Protein AF-A0A1I7X7L0-F1 (afdb_monomer_lite)

Secondary structure (DSSP, 8-state):
---------EEEEEEEP---SS--SSPPP-EEEEEEEETTEEEEE-TT-PPPPHHHHHHHH-----TT----TTS--EEE--S--S-TT-S-HHHHHHHHHHHTTTS-HHHHHHTT-

Radius of gyration: 16.07 Å; chains: 1; bounding box: 53×31×40 Å

Sequence (117 aa):
MMSSAKKKILSTVMTSEQKPCGDEPLKQGTHWVCYKKIQEKSYYFDSFGLDPPEEIINYLKNNGEDKEIKINVEDNIIECSTFQIQEFGAHNCGYHCLLVLKMLEIRDFQKVVLSLI

Structure (mmCIF, N/CA/C/O backbone):
data_AF-A0A1I7X7L0-F1
#
_entry.id   AF-A0A1I7X7L0-F1
#
loop_
_atom_site.group_PDB
_atom_site.id
_atom_site.type_symbol
_atom_site.label_atom_id
_atom_site.label_alt_id
_atom_site.label_comp_id
_atom_site.label_asym_id
_atom_site.label_entity_id
_atom_site.label_seq_id
_atom_site.pdbx_PDB_ins_code
_atom_site.Cartn_x
_atom_site.Cartn_y
_atom_site.Cartn_z
_atom_site.occupancy
_atom_site.B_iso_or_equiv
_atom_site.auth_seq_id
_atom_site.auth_comp_id
_atom_site.auth_asym_id
_atom_site.auth_atom_id
_atom_site.pdbx_PDB_model_num
ATOM 1 N N . MET A 1 1 ? -30.811 9.300 20.518 1.00 35.69 1 MET A N 1
ATOM 2 C CA . MET A 1 1 ? -30.407 9.622 19.132 1.00 35.69 1 MET A CA 1
ATOM 3 C C . MET A 1 1 ? -28.902 9.437 19.039 1.00 35.69 1 MET A C 1
ATOM 5 O O . MET A 1 1 ? -28.181 10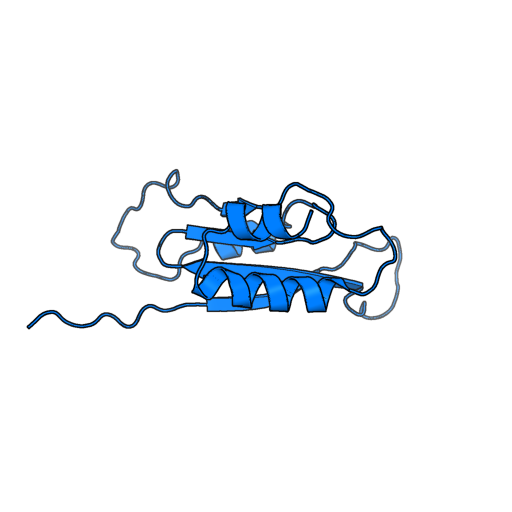.213 19.648 1.00 35.69 1 MET A O 1
ATOM 9 N N . MET A 1 2 ? -28.421 8.370 18.396 1.00 36.22 2 MET A N 1
ATOM 10 C CA . MET A 1 2 ? -26.982 8.186 18.185 1.00 36.22 2 MET A CA 1
ATOM 11 C C . MET A 1 2 ? -26.529 9.123 17.065 1.00 36.22 2 MET A C 1
ATOM 13 O O . MET A 1 2 ? -27.025 9.038 15.944 1.00 36.22 2 MET A O 1
ATOM 17 N N . SER A 1 3 ? -25.632 10.051 17.398 1.00 35.84 3 SER A N 1
ATOM 18 C CA . SER A 1 3 ? -24.973 10.921 16.427 1.00 35.84 3 SER A CA 1
ATOM 19 C C . SER A 1 3 ? -24.162 10.054 15.467 1.00 35.84 3 SER A C 1
ATOM 21 O O . SER A 1 3 ? -23.247 9.341 15.879 1.00 35.84 3 SER A O 1
ATOM 23 N N . SER A 1 4 ? -24.528 10.077 14.187 1.00 41.06 4 SER A N 1
ATOM 24 C CA . SER A 1 4 ? -23.783 9.406 13.127 1.00 41.06 4 SER A CA 1
ATOM 25 C C . SER A 1 4 ? -22.496 10.188 12.874 1.00 41.06 4 SER A C 1
ATOM 27 O O . SER A 1 4 ? -22.464 11.088 12.033 1.00 41.06 4 SER A O 1
ATOM 29 N N . ALA A 1 5 ? -21.432 9.860 13.611 1.00 44.03 5 ALA A N 1
ATOM 30 C CA . ALA A 1 5 ? -20.093 10.346 13.312 1.00 44.03 5 ALA A CA 1
ATOM 31 C C . ALA A 1 5 ? -19.763 9.974 11.859 1.00 44.03 5 ALA A C 1
ATOM 33 O O . ALA A 1 5 ? -19.734 8.798 11.487 1.00 44.03 5 ALA A O 1
ATOM 34 N N . LYS A 1 6 ? -19.575 10.985 11.007 1.00 40.19 6 LYS A N 1
ATOM 35 C CA . LYS A 1 6 ? -19.142 10.786 9.623 1.00 40.19 6 LYS A CA 1
ATOM 36 C C . LYS A 1 6 ? -17.796 10.059 9.671 1.00 40.19 6 LYS A C 1
ATOM 38 O O . LYS A 1 6 ? -16.806 10.648 10.093 1.00 40.19 6 LYS A O 1
ATOM 43 N N . LYS A 1 7 ? -17.753 8.783 9.264 1.00 47.47 7 LYS A N 1
ATOM 44 C CA . LYS A 1 7 ? -16.498 8.039 9.077 1.00 47.47 7 LYS A CA 1
ATOM 45 C C . LYS A 1 7 ? -15.640 8.819 8.081 1.00 47.47 7 LYS A C 1
ATOM 47 O O . LYS A 1 7 ? -15.941 8.836 6.890 1.00 47.47 7 LYS A O 1
ATOM 52 N N . LYS A 1 8 ? -14.596 9.492 8.565 1.00 52.53 8 LYS A N 1
ATOM 53 C CA . LYS A 1 8 ? -13.614 10.165 7.713 1.00 52.53 8 LYS A CA 1
ATOM 54 C C . LYS A 1 8 ? -12.723 9.080 7.114 1.00 52.53 8 LYS A C 1
ATOM 56 O O . LYS A 1 8 ? -11.763 8.641 7.733 1.00 52.53 8 LYS A O 1
ATOM 61 N N . ILE A 1 9 ? -13.115 8.575 5.949 1.00 58.91 9 ILE A N 1
ATOM 62 C CA . ILE A 1 9 ? -12.297 7.660 5.155 1.00 58.91 9 ILE A CA 1
ATOM 63 C C . ILE A 1 9 ? -11.381 8.538 4.314 1.00 58.91 9 ILE A C 1
ATOM 65 O O . ILE A 1 9 ? -11.866 9.341 3.519 1.00 58.91 9 ILE A O 1
ATOM 69 N N . LEU A 1 10 ? -10.072 8.403 4.508 1.00 66.19 10 LEU A N 1
ATOM 70 C CA . LEU A 1 10 ? -9.084 9.066 3.668 1.00 66.19 10 LEU A CA 1
ATOM 71 C C . LEU A 1 10 ? -8.295 7.993 2.923 1.00 66.19 10 LEU A C 1
ATOM 73 O O . LEU A 1 10 ? -7.620 7.169 3.538 1.00 66.19 10 LEU A O 1
ATOM 77 N N . SER A 1 11 ? -8.418 7.990 1.602 1.00 71.56 11 SER A N 1
ATOM 78 C CA . SER A 1 11 ? -7.660 7.136 0.692 1.00 71.56 11 SER A CA 1
ATOM 79 C C . SER A 1 11 ? -6.914 8.018 -0.292 1.00 71.56 11 SER A C 1
ATOM 81 O O . SER A 1 11 ? -7.539 8.876 -0.919 1.00 71.56 11 SER A O 1
ATOM 83 N N . THR A 1 12 ? -5.617 7.781 -0.451 1.00 77.12 12 THR A N 1
ATOM 84 C CA . THR A 1 12 ? -4.767 8.586 -1.330 1.00 77.12 12 THR A CA 1
ATOM 85 C C . THR A 1 12 ? -3.863 7.673 -2.146 1.00 77.12 12 THR A C 1
ATOM 87 O O . THR A 1 12 ? -3.339 6.679 -1.641 1.00 77.12 12 THR A O 1
ATOM 90 N N . VAL A 1 13 ? -3.673 8.038 -3.410 1.00 78.50 13 VAL A N 1
ATOM 91 C CA . VAL A 1 13 ? -2.659 7.476 -4.304 1.00 78.50 13 VAL A CA 1
ATOM 92 C C . VAL A 1 13 ? -1.571 8.535 -4.445 1.00 78.50 13 VAL A C 1
ATOM 94 O O . VAL A 1 13 ? -1.884 9.696 -4.707 1.00 78.50 13 VAL A O 1
ATOM 97 N N . MET A 1 14 ? -0.315 8.170 -4.203 1.00 74.88 14 MET A N 1
ATOM 98 C CA . MET A 1 14 ? 0.814 9.101 -4.233 1.00 74.88 14 MET A CA 1
ATOM 99 C C . MET A 1 14 ? 1.966 8.522 -5.031 1.00 74.88 14 MET A C 1
ATOM 101 O O . MET A 1 14 ? 2.150 7.308 -5.067 1.00 74.88 14 MET A O 1
ATOM 105 N N . THR A 1 15 ? 2.756 9.394 -5.645 1.00 68.38 15 THR A N 1
ATOM 106 C CA . THR A 1 15 ? 4.017 8.982 -6.247 1.00 68.38 15 THR A CA 1
ATOM 107 C C . THR A 1 15 ? 5.100 8.893 -5.179 1.00 68.38 15 THR A C 1
ATOM 109 O O . THR A 1 15 ? 5.275 9.854 -4.431 1.00 68.38 15 THR A O 1
ATOM 112 N N . SER A 1 16 ? 5.844 7.791 -5.114 1.00 64.50 16 SER A N 1
ATOM 113 C CA . SER A 1 16 ? 7.093 7.721 -4.356 1.00 64.50 16 SER A CA 1
ATOM 114 C C . SER A 1 16 ? 8.285 8.020 -5.269 1.00 64.50 16 SER A C 1
ATOM 116 O O . SER A 1 16 ? 8.315 7.649 -6.446 1.00 64.50 16 SER A O 1
ATOM 118 N N . GLU A 1 17 ? 9.262 8.748 -4.731 1.00 61.38 17 GLU A N 1
ATOM 119 C CA . GLU A 1 17 ? 10.524 9.025 -5.411 1.00 61.38 17 GLU A CA 1
ATOM 120 C C . GLU A 1 17 ? 11.525 7.908 -5.090 1.00 61.38 17 GLU A C 1
ATOM 122 O O . GLU A 1 17 ? 11.835 7.652 -3.927 1.00 61.38 17 GLU A O 1
ATOM 127 N N . GLN A 1 18 ? 12.088 7.257 -6.108 1.00 53.50 18 GLN A N 1
ATOM 128 C CA . GLN A 1 18 ? 13.318 6.484 -5.920 1.00 53.50 18 GLN A CA 1
ATOM 129 C C . GLN A 1 18 ? 14.494 7.454 -5.971 1.00 53.50 18 GLN A C 1
ATOM 131 O O . GLN A 1 18 ? 14.715 8.036 -7.026 1.00 53.50 18 GLN A O 1
ATOM 136 N N . LYS A 1 19 ? 15.232 7.636 -4.861 1.00 47.41 19 LYS A N 1
ATOM 137 C CA . LYS A 1 19 ? 16.367 8.574 -4.739 1.00 47.41 19 LYS A CA 1
ATOM 138 C C . LYS A 1 19 ? 17.388 8.382 -5.873 1.00 47.41 19 LYS A C 1
ATOM 140 O O . LYS A 1 19 ? 18.118 7.392 -5.870 1.00 47.41 19 LYS A O 1
ATOM 145 N N . PRO A 1 20 ? 17.536 9.350 -6.787 1.00 48.66 20 PRO A N 1
ATOM 146 C CA . PRO A 1 20 ? 18.574 9.291 -7.812 1.00 48.66 20 PRO A CA 1
ATOM 147 C C . PRO A 1 20 ? 19.892 9.834 -7.274 1.00 48.66 20 PRO A C 1
ATOM 149 O O . PRO A 1 20 ? 19.916 10.857 -6.585 1.00 48.66 20 PRO A O 1
ATOM 152 N N . CYS A 1 21 ? 20.985 9.168 -7.627 1.00 43.59 21 CYS A N 1
ATOM 153 C CA . CYS A 1 21 ? 22.341 9.665 -7.445 1.00 43.59 21 CYS A CA 1
ATOM 154 C C . CYS A 1 21 ? 22.605 10.753 -8.512 1.00 43.59 21 CYS A C 1
ATOM 156 O O . CYS A 1 21 ? 22.810 10.404 -9.669 1.00 43.59 21 CYS A O 1
ATOM 158 N N . GLY A 1 22 ? 22.536 12.048 -8.160 1.00 50.00 22 GLY A N 1
ATOM 159 C CA . GLY A 1 22 ? 22.945 13.161 -9.043 1.00 50.00 22 GLY A CA 1
ATOM 160 C C . GLY A 1 22 ? 22.004 14.378 -9.133 1.00 50.00 22 GLY A C 1
ATOM 161 O O . GLY A 1 22 ? 20.806 14.286 -8.828 1.00 50.00 22 GLY A O 1
ATOM 162 N N . ASP A 1 23 ? 22.594 15.503 -9.567 1.00 54.06 23 ASP A N 1
ATOM 163 C CA . ASP A 1 23 ? 22.024 16.852 -9.761 1.00 54.06 23 ASP A CA 1
ATOM 164 C C . ASP A 1 23 ? 21.095 16.942 -10.994 1.00 54.06 23 ASP A C 1
ATOM 166 O O . ASP A 1 23 ? 21.348 17.685 -11.942 1.00 54.06 23 ASP A O 1
ATOM 170 N N . GLU A 1 24 ? 20.018 16.156 -11.013 1.00 56.84 24 GLU A N 1
ATOM 171 C CA . GLU A 1 24 ? 19.033 16.160 -12.107 1.00 56.84 24 GLU A CA 1
ATOM 172 C C . GLU A 1 24 ? 17.766 16.985 -11.788 1.00 56.84 24 GLU A C 1
ATOM 174 O O . GLU A 1 24 ? 17.377 17.079 -10.617 1.00 56.84 24 GLU A O 1
ATOM 179 N N . PRO A 1 25 ? 17.115 17.586 -12.813 1.00 54.19 25 PRO A N 1
ATOM 180 C CA . PRO A 1 25 ? 15.923 18.432 -12.668 1.00 54.19 25 PRO A CA 1
ATOM 181 C C . PRO A 1 25 ? 14.762 17.720 -11.953 1.00 54.19 25 PRO A C 1
ATOM 183 O O . PRO A 1 25 ? 14.685 16.495 -11.973 1.00 54.19 25 PRO A O 1
ATOM 186 N N . LEU A 1 26 ? 13.868 18.512 -11.326 1.00 54.47 26 LEU A N 1
ATOM 187 C CA . LEU A 1 26 ? 12.694 18.089 -10.530 1.00 54.47 26 LEU A CA 1
ATOM 188 C C . LEU A 1 26 ? 12.137 16.731 -10.985 1.00 54.47 26 LEU A C 1
ATOM 190 O O . LEU A 1 26 ? 11.556 16.608 -12.065 1.00 54.47 26 LEU A O 1
ATOM 194 N N . LYS A 1 27 ? 12.364 15.713 -10.153 1.00 54.41 27 LYS A N 1
ATOM 195 C CA . LYS A 1 27 ? 12.137 14.308 -10.486 1.00 54.41 27 LYS A CA 1
ATOM 196 C C . LYS A 1 27 ? 10.645 14.064 -10.678 1.00 54.41 27 LYS A C 1
ATOM 198 O O . LYS A 1 27 ? 9.851 14.242 -9.761 1.00 54.41 27 LYS A O 1
ATOM 203 N N . GLN A 1 28 ? 10.254 13.670 -11.887 1.00 64.31 28 GLN A N 1
ATOM 204 C CA . GLN A 1 28 ? 8.920 13.122 -12.114 1.00 64.31 28 GLN A CA 1
ATOM 205 C C . GLN A 1 28 ? 8.793 11.843 -11.281 1.00 64.31 28 GLN A C 1
ATOM 207 O O . GLN A 1 28 ? 9.675 10.985 -11.334 1.00 64.31 28 GLN A O 1
ATOM 212 N N . GLY A 1 29 ? 7.725 11.732 -10.488 1.00 66.94 29 GLY A N 1
ATOM 213 C CA . GLY A 1 29 ? 7.474 10.550 -9.667 1.00 66.94 29 GLY A CA 1
ATOM 214 C C . GLY A 1 29 ? 7.492 9.276 -10.516 1.00 66.94 29 GLY A C 1
ATOM 215 O O . GLY A 1 29 ? 6.816 9.207 -11.542 1.00 66.94 29 GLY A O 1
ATOM 216 N N . THR A 1 30 ? 8.284 8.282 -10.110 1.00 81.25 30 THR A N 1
ATOM 217 C CA . THR A 1 30 ? 8.565 7.082 -10.920 1.00 81.25 30 THR A CA 1
ATOM 218 C C . THR A 1 30 ? 7.705 5.881 -10.545 1.00 81.25 30 THR A C 1
ATOM 220 O O . THR A 1 30 ? 7.583 4.937 -11.324 1.00 81.25 30 THR A O 1
ATOM 223 N N . HIS A 1 31 ? 7.093 5.907 -9.363 1.00 89.12 31 HIS A N 1
ATOM 224 C CA . HIS A 1 31 ? 6.319 4.801 -8.820 1.00 89.12 31 HIS A CA 1
ATOM 225 C C . HIS A 1 31 ? 5.105 5.323 -8.066 1.00 89.12 31 HIS A C 1
ATOM 227 O O . HIS A 1 31 ? 5.184 6.369 -7.434 1.00 89.12 31 HIS A O 1
ATOM 233 N N . TRP A 1 32 ? 3.991 4.601 -8.127 1.00 92.81 32 TRP A N 1
ATOM 234 C CA . TRP A 1 32 ? 2.770 4.935 -7.406 1.00 92.81 32 TRP A CA 1
ATOM 235 C C . TRP A 1 32 ? 2.529 3.926 -6.294 1.00 92.81 32 TRP A C 1
ATOM 237 O O . TRP A 1 32 ? 2.519 2.719 -6.523 1.00 92.81 32 TRP A O 1
ATOM 247 N N . VAL A 1 33 ? 2.263 4.448 -5.107 1.00 94.06 33 VAL A N 1
ATOM 248 C CA . VAL A 1 33 ? 1.855 3.690 -3.927 1.00 94.06 33 VAL A CA 1
ATOM 249 C C . VAL A 1 33 ? 0.516 4.225 -3.444 1.00 94.06 33 VAL A C 1
ATOM 251 O O . VAL A 1 33 ? 0.109 5.344 -3.783 1.00 94.06 33 VAL A O 1
ATOM 254 N N . CYS A 1 34 ? -0.198 3.448 -2.641 1.00 95.50 34 CYS A N 1
ATOM 255 C CA . CYS A 1 34 ? -1.430 3.936 -2.038 1.00 95.50 34 CYS A CA 1
ATOM 256 C C . CYS A 1 34 ? -1.513 3.596 -0.566 1.00 95.50 34 CYS A C 1
ATOM 258 O O . CYS A 1 34 ? -0.935 2.622 -0.087 1.00 95.50 34 CYS A O 1
ATOM 260 N N . TYR A 1 35 ? -2.277 4.412 0.146 1.00 94.50 35 TYR A N 1
ATOM 261 C CA . TYR A 1 35 ? -2.627 4.142 1.523 1.00 94.50 35 TYR A CA 1
ATOM 262 C C . TYR A 1 35 ? -4.089 4.473 1.785 1.00 94.50 35 TYR A C 1
ATOM 264 O O . TYR A 1 35 ? -4.723 5.271 1.083 1.00 94.50 35 TYR A O 1
ATOM 272 N 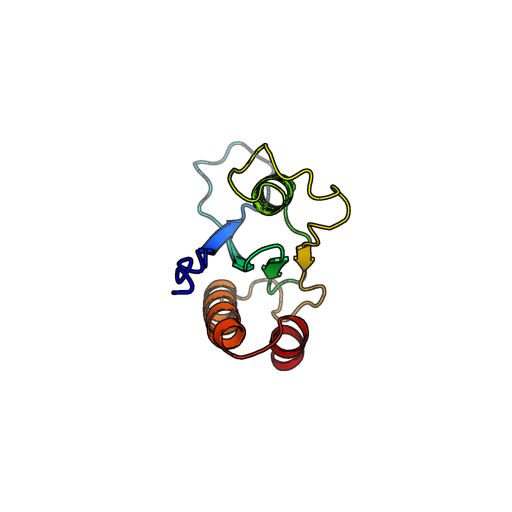N . LYS A 1 36 ? -4.626 3.871 2.843 1.00 91.75 36 LYS A N 1
ATOM 273 C CA . LYS A 1 36 ? -5.978 4.142 3.322 1.00 91.75 36 LYS A CA 1
ATOM 274 C C . LYS A 1 36 ? -5.983 4.202 4.841 1.00 91.75 36 LYS A C 1
ATOM 276 O O . LYS A 1 36 ? -5.501 3.284 5.494 1.00 91.75 36 LYS A O 1
ATOM 281 N N . LYS A 1 37 ? -6.566 5.266 5.390 1.00 87.31 37 LYS A N 1
ATOM 282 C CA . LYS A 1 37 ? -6.863 5.394 6.819 1.00 87.31 37 LYS A CA 1
ATOM 283 C C . LYS A 1 37 ? -8.322 5.047 7.067 1.00 87.31 37 LYS A C 1
ATOM 285 O O . LYS A 1 37 ? -9.220 5.634 6.453 1.00 87.31 37 LYS A O 1
ATOM 290 N N . ILE A 1 38 ? -8.557 4.098 7.968 1.00 82.19 38 ILE A N 1
ATOM 291 C CA . ILE A 1 38 ? -9.889 3.703 8.423 1.00 82.19 38 ILE A CA 1
ATOM 292 C C . ILE A 1 38 ? -9.867 3.662 9.950 1.00 82.19 38 ILE A C 1
ATOM 294 O O . ILE A 1 38 ? -9.389 2.696 10.536 1.00 82.19 38 ILE A O 1
ATOM 298 N N . GLN A 1 39 ? -10.436 4.692 10.584 1.00 77.62 39 GLN A N 1
ATOM 299 C CA . GLN A 1 39 ? -10.465 4.823 12.047 1.00 77.62 39 GLN A CA 1
ATOM 300 C C . GLN A 1 39 ? -9.043 4.768 12.635 1.00 77.62 39 GLN A C 1
ATOM 302 O O . GLN A 1 39 ? -8.243 5.646 12.330 1.00 77.62 39 GLN A O 1
ATOM 307 N N . GLU A 1 40 ? -8.736 3.750 13.437 1.00 77.69 40 GLU A N 1
ATOM 308 C CA . GLU A 1 40 ? -7.446 3.558 14.113 1.00 77.69 40 GLU A CA 1
ATOM 309 C C . GLU A 1 40 ? -6.470 2.691 13.307 1.00 77.69 40 GLU A C 1
ATOM 311 O O . GLU A 1 40 ? -5.358 2.437 13.754 1.00 77.69 40 GLU A O 1
ATOM 316 N N . LYS A 1 41 ? -6.867 2.241 12.110 1.00 84.56 41 LYS A N 1
ATOM 317 C CA . LYS A 1 41 ? -6.035 1.411 11.239 1.00 84.56 41 LYS A CA 1
ATOM 318 C C . LYS A 1 41 ? -5.572 2.171 10.011 1.00 84.56 41 LYS A C 1
ATOM 320 O O . LYS A 1 41 ? -6.355 2.862 9.347 1.00 84.56 41 LYS A O 1
ATOM 325 N N . SER A 1 42 ? -4.313 1.953 9.663 1.00 90.75 42 SER A N 1
ATOM 326 C CA . SER A 1 42 ? -3.713 2.445 8.431 1.00 90.75 42 SER A CA 1
ATOM 327 C C . SER A 1 42 ? -3.249 1.272 7.578 1.00 90.75 42 SER A C 1
ATOM 329 O O . SER A 1 42 ? -2.667 0.320 8.085 1.00 90.75 42 SER A O 1
ATOM 331 N N . TYR A 1 43 ? -3.492 1.357 6.276 1.00 93.56 43 TYR A N 1
ATOM 332 C CA . TYR A 1 43 ? -3.042 0.369 5.299 1.00 93.56 43 TYR A CA 1
ATOM 333 C C . TYR A 1 43 ? -2.099 1.041 4.317 1.00 93.56 43 TYR A C 1
ATOM 335 O O . TYR A 1 43 ? -2.424 2.125 3.826 1.00 93.56 43 TYR A O 1
ATOM 343 N N . TYR A 1 44 ? -0.981 0.395 4.009 1.00 95.06 44 TYR A N 1
ATOM 344 C CA . TYR A 1 44 ? -0.030 0.830 2.995 1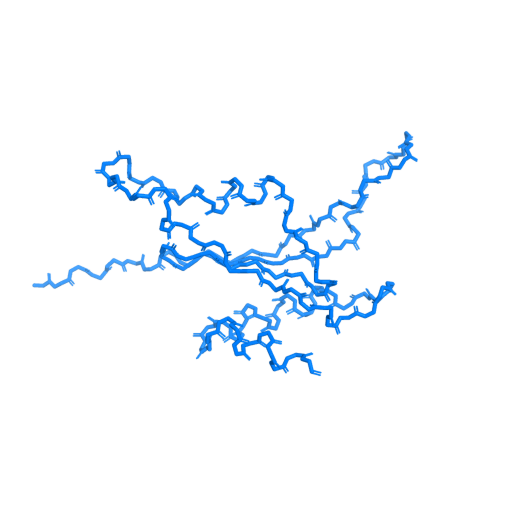.00 95.06 44 TYR A CA 1
ATOM 345 C C . TYR A 1 44 ? 0.177 -0.280 1.969 1.00 95.06 44 TYR A C 1
ATOM 347 O O . TYR A 1 44 ? 0.427 -1.431 2.320 1.00 95.06 44 TYR A O 1
ATOM 355 N N . PHE A 1 45 ? 0.068 0.072 0.694 1.00 96.12 45 PHE A N 1
ATOM 356 C CA . PHE A 1 45 ? 0.240 -0.857 -0.408 1.00 96.12 45 PHE A CA 1
ATOM 357 C C . PHE A 1 45 ? 1.276 -0.342 -1.400 1.00 96.12 45 PHE A C 1
ATOM 359 O O . PHE A 1 45 ? 1.148 0.763 -1.938 1.00 96.12 45 PHE A O 1
ATOM 366 N N . ASP A 1 46 ? 2.235 -1.213 -1.685 1.00 95.25 46 ASP A N 1
ATOM 367 C CA . ASP A 1 46 ? 3.241 -1.068 -2.722 1.00 95.25 46 ASP A CA 1
ATOM 368 C C . ASP A 1 46 ? 3.258 -2.352 -3.562 1.00 95.25 46 ASP A C 1
ATOM 370 O O . ASP A 1 46 ? 3.523 -3.441 -3.053 1.00 95.25 46 ASP A O 1
ATOM 374 N N . SER A 1 47 ? 2.984 -2.237 -4.863 1.00 95.00 47 SER A N 1
ATOM 375 C CA . SER A 1 47 ? 2.953 -3.385 -5.775 1.00 95.00 47 SER A CA 1
ATOM 376 C C . SER A 1 47 ? 4.325 -4.033 -6.001 1.00 95.00 47 SER A C 1
ATOM 378 O O . SER A 1 47 ? 4.377 -5.172 -6.464 1.00 95.00 47 SER A O 1
ATOM 380 N N . PHE A 1 48 ? 5.428 -3.353 -5.673 1.00 93.81 48 PHE A N 1
ATOM 381 C CA . PHE A 1 48 ? 6.773 -3.937 -5.646 1.00 93.81 48 PHE A CA 1
ATOM 382 C C . PHE A 1 48 ? 7.120 -4.598 -4.302 1.00 93.81 48 PHE A C 1
ATOM 384 O O . PHE A 1 48 ? 8.170 -5.224 -4.201 1.00 93.81 48 PHE A O 1
ATOM 391 N N . GLY A 1 49 ? 6.260 -4.487 -3.282 1.00 91.62 49 GLY A N 1
ATOM 392 C CA . GLY A 1 49 ? 6.489 -5.082 -1.962 1.00 91.62 49 GLY A CA 1
ATOM 393 C C . GLY A 1 49 ? 7.534 -4.349 -1.115 1.00 91.62 49 GLY A C 1
ATOM 394 O O . GLY A 1 49 ? 8.171 -4.972 -0.270 1.00 91.62 49 GLY A O 1
ATOM 395 N N . LEU A 1 50 ? 7.745 -3.053 -1.361 1.00 91.50 50 LEU A N 1
ATOM 396 C CA . LEU A 1 50 ? 8.692 -2.233 -0.602 1.00 91.50 50 LEU A CA 1
ATOM 397 C C . LEU A 1 50 ? 8.051 -1.648 0.662 1.00 91.50 50 LEU A C 1
ATOM 399 O O . LEU A 1 50 ? 6.858 -1.337 0.689 1.00 91.50 50 LEU A O 1
ATOM 403 N N . ASP A 1 51 ? 8.874 -1.446 1.691 1.00 91.44 51 ASP A N 1
ATOM 404 C CA . ASP A 1 51 ? 8.455 -0.781 2.922 1.00 91.44 51 ASP A CA 1
ATOM 405 C C . ASP A 1 51 ? 8.098 0.699 2.678 1.00 91.44 51 ASP A C 1
ATOM 407 O O . ASP A 1 51 ? 8.710 1.362 1.830 1.00 91.44 51 ASP A O 1
ATOM 411 N N . PRO A 1 52 ? 7.124 1.256 3.423 1.00 90.19 52 PRO A N 1
ATOM 412 C CA . PRO A 1 52 ? 6.780 2.666 3.323 1.00 90.19 52 PRO A CA 1
ATOM 413 C C . PRO A 1 52 ? 7.949 3.560 3.760 1.00 90.19 52 PRO A C 1
ATOM 415 O O . PRO A 1 52 ? 8.594 3.273 4.771 1.00 90.19 52 PRO A O 1
ATOM 418 N N . PRO A 1 53 ? 8.189 4.690 3.074 1.00 88.06 53 PRO A N 1
ATOM 419 C CA . PRO A 1 53 ? 9.182 5.657 3.521 1.00 88.06 53 PRO A CA 1
ATOM 420 C C . PRO A 1 53 ? 8.755 6.333 4.835 1.00 88.06 53 PRO A C 1
ATOM 422 O O . PRO A 1 53 ? 7.569 6.373 5.187 1.00 88.06 53 PRO A O 1
ATOM 425 N N . GLU A 1 54 ? 9.729 6.862 5.580 1.00 84.19 54 GLU A N 1
ATOM 426 C CA . GLU A 1 54 ? 9.539 7.370 6.945 1.00 84.19 54 GLU A CA 1
ATOM 427 C C . GLU A 1 54 ? 8.472 8.471 7.020 1.00 84.19 54 GLU A C 1
ATOM 429 O O . GLU A 1 54 ? 7.663 8.508 7.947 1.00 84.19 54 GLU A O 1
ATOM 434 N N . GLU A 1 55 ? 8.396 9.330 6.007 1.00 84.88 55 GLU A N 1
ATOM 435 C CA . GLU A 1 55 ? 7.406 10.397 5.902 1.00 84.88 55 GLU A CA 1
ATOM 436 C C . GLU A 1 55 ? 5.976 9.846 5.851 1.00 84.88 55 GLU A C 1
ATOM 438 O O . GLU A 1 55 ? 5.066 10.406 6.466 1.00 84.88 55 GLU A O 1
ATOM 443 N N . ILE A 1 56 ? 5.778 8.714 5.168 1.00 86.12 56 ILE A N 1
ATOM 444 C CA . ILE A 1 56 ? 4.488 8.022 5.091 1.00 86.12 56 ILE A CA 1
ATOM 445 C C . ILE A 1 56 ? 4.170 7.367 6.418 1.00 86.12 56 ILE A C 1
ATOM 447 O O . ILE A 1 56 ? 3.047 7.495 6.895 1.00 86.12 56 ILE A O 1
ATOM 451 N N . ILE A 1 57 ? 5.146 6.712 7.044 1.00 87.81 57 ILE A N 1
ATOM 452 C CA . ILE A 1 57 ? 4.974 6.115 8.371 1.00 87.81 57 ILE A CA 1
ATOM 453 C C . ILE A 1 57 ? 4.543 7.190 9.374 1.00 87.81 57 ILE A C 1
ATOM 455 O O . ILE A 1 57 ? 3.548 7.015 10.077 1.00 87.81 57 ILE A O 1
ATOM 459 N N . ASN A 1 58 ? 5.245 8.322 9.404 1.00 85.25 58 ASN A N 1
ATOM 460 C CA . ASN A 1 58 ? 4.951 9.442 10.292 1.00 85.25 58 ASN A CA 1
ATOM 461 C C . ASN A 1 58 ? 3.573 10.037 9.996 1.00 85.25 58 ASN A C 1
ATOM 463 O O . ASN A 1 58 ? 2.778 10.258 10.911 1.00 85.25 58 ASN A O 1
ATOM 467 N N . TYR A 1 59 ? 3.241 10.234 8.720 1.00 84.56 59 TYR A N 1
ATOM 468 C CA . TYR A 1 59 ? 1.913 10.684 8.326 1.00 84.56 59 TYR A CA 1
ATOM 469 C C . TYR A 1 59 ? 0.823 9.700 8.761 1.00 84.56 59 TYR A C 1
ATOM 471 O O . TYR A 1 59 ? -0.200 10.125 9.294 1.00 84.56 59 TYR A O 1
ATOM 479 N N . LEU A 1 60 ? 1.015 8.396 8.554 1.00 84.62 60 LEU A N 1
ATOM 480 C CA . LEU A 1 60 ? 0.027 7.361 8.849 1.00 84.62 60 LEU A CA 1
ATOM 481 C C . LEU A 1 60 ? -0.182 7.160 10.354 1.00 84.62 60 LEU A C 1
ATOM 483 O O . LEU A 1 60 ? -1.328 7.056 10.780 1.00 84.62 60 LEU A O 1
ATOM 487 N N . LYS A 1 61 ? 0.887 7.228 11.155 1.00 81.44 61 LYS A N 1
ATOM 488 C CA . LYS A 1 61 ? 0.822 7.205 12.627 1.00 81.44 61 LYS A CA 1
ATOM 489 C C . LYS A 1 61 ? 0.144 8.440 13.221 1.00 81.44 61 LYS A C 1
ATOM 491 O O . LYS A 1 61 ? -0.441 8.372 14.299 1.00 81.44 61 LYS A O 1
ATOM 496 N N . ASN A 1 62 ? 0.179 9.567 12.519 1.00 73.44 62 ASN A N 1
ATOM 497 C CA . ASN A 1 62 ? -0.515 10.776 12.938 1.00 73.44 62 ASN A CA 1
ATOM 498 C C . ASN A 1 62 ? -1.988 10.702 12.498 1.00 73.44 62 ASN A C 1
ATOM 500 O O . ASN A 1 62 ? -2.389 11.213 11.447 1.00 73.44 62 ASN A O 1
ATOM 504 N N . ASN A 1 63 ? -2.818 10.017 13.289 1.00 60.88 63 ASN A N 1
ATOM 505 C CA . ASN A 1 63 ? -4.274 10.094 13.164 1.00 60.88 63 ASN A CA 1
ATOM 506 C C . ASN A 1 63 ? -4.696 11.486 13.636 1.00 60.88 63 ASN A C 1
ATOM 508 O O . ASN A 1 63 ? -4.557 11.806 14.810 1.00 60.88 63 ASN A O 1
ATOM 512 N N . GLY A 1 64 ? -5.103 12.338 12.693 1.00 54.22 64 GLY A N 1
ATOM 513 C CA . GLY A 1 64 ? -5.409 13.741 12.950 1.00 54.22 64 GLY A CA 1
ATOM 514 C C . GLY A 1 64 ? -6.321 13.927 14.161 1.00 54.22 64 GLY A C 1
ATOM 515 O O . GLY A 1 64 ? -7.477 13.534 14.111 1.00 54.22 64 GLY A O 1
ATOM 516 N N . GLU A 1 65 ? -5.743 14.542 15.192 1.00 55.53 65 GLU A N 1
ATOM 517 C CA . GLU A 1 65 ? -6.375 15.392 16.201 1.00 55.53 65 GLU A CA 1
ATOM 518 C C . GLU A 1 65 ? -7.615 14.823 16.902 1.00 55.53 65 GLU A C 1
ATOM 520 O O . GLU A 1 65 ? -8.741 15.060 16.492 1.00 55.53 65 GLU A O 1
ATOM 525 N N . ASP A 1 66 ? -7.374 14.180 18.044 1.00 48.16 66 ASP A N 1
ATOM 526 C CA . ASP A 1 66 ? -7.843 14.703 19.329 1.00 48.16 66 ASP A CA 1
ATOM 527 C C . ASP A 1 66 ? -6.764 14.388 20.374 1.00 48.16 66 ASP A C 1
ATOM 529 O O . ASP A 1 66 ? -6.564 13.246 20.781 1.00 48.16 66 ASP A O 1
ATOM 533 N N . LYS A 1 67 ? -6.026 15.423 20.798 1.00 47.62 67 LYS A N 1
ATOM 534 C CA . LYS A 1 67 ? -4.927 15.355 21.789 1.00 47.62 67 LYS A CA 1
ATOM 535 C C . LYS A 1 67 ? -5.357 14.840 23.173 1.00 47.62 67 LYS A C 1
ATOM 537 O O . LYS A 1 67 ? -4.525 14.762 24.074 1.00 47.62 67 LYS A O 1
ATOM 542 N N . GLU A 1 68 ? -6.630 14.512 23.355 1.00 50.06 68 GLU A N 1
ATOM 543 C CA . GLU A 1 68 ? -7.210 14.123 24.636 1.00 50.06 68 GLU A CA 1
ATOM 544 C C . GLU A 1 68 ? -7.442 12.611 24.768 1.00 50.06 68 GLU A C 1
ATOM 546 O O . GLU A 1 68 ? -7.587 12.109 25.882 1.00 50.06 68 GLU A O 1
ATOM 551 N N . ILE A 1 69 ? -7.366 11.852 23.669 1.00 49.66 69 ILE A N 1
ATOM 552 C CA . ILE A 1 69 ? -7.335 10.391 23.739 1.00 49.66 69 ILE A CA 1
ATOM 553 C C . ILE A 1 69 ? -5.873 9.966 23.651 1.00 49.66 69 ILE A C 1
ATOM 555 O O . ILE A 1 69 ? -5.271 9.940 22.579 1.00 49.66 69 ILE A O 1
ATOM 559 N N . LYS A 1 70 ? -5.288 9.633 24.807 1.00 43.34 70 LYS A N 1
ATOM 560 C CA . LYS A 1 70 ? -4.050 8.851 24.886 1.00 43.34 70 LYS A CA 1
ATOM 561 C C . LYS A 1 70 ? -4.329 7.458 24.312 1.00 43.34 70 LYS A C 1
ATOM 563 O O . LYS A 1 70 ? -4.521 6.510 25.065 1.00 43.34 70 LYS A O 1
ATOM 568 N N . ILE A 1 71 ? -4.412 7.347 22.990 1.00 48.56 71 ILE A N 1
ATOM 569 C CA . ILE A 1 71 ? -4.301 6.059 22.314 1.00 48.56 71 ILE A CA 1
ATOM 570 C C . ILE A 1 71 ? -2.875 5.591 22.597 1.00 48.56 71 ILE A C 1
ATOM 572 O O . ILE A 1 71 ? -1.924 6.362 22.420 1.00 48.56 71 ILE A O 1
ATOM 576 N N . ASN A 1 72 ? -2.721 4.380 23.130 1.00 43.88 72 ASN A N 1
ATOM 577 C CA . ASN A 1 72 ? -1.392 3.843 23.374 1.00 43.88 72 ASN A CA 1
ATOM 578 C C . ASN A 1 72 ? -0.669 3.806 22.026 1.00 43.88 72 ASN A C 1
ATOM 580 O O . ASN A 1 72 ? -1.225 3.380 21.018 1.00 43.88 72 ASN A O 1
ATOM 584 N N . VAL A 1 73 ? 0.569 4.293 21.989 1.00 48.97 73 VAL A N 1
ATOM 585 C CA . VAL A 1 73 ? 1.373 4.413 20.757 1.00 48.97 73 VAL A CA 1
ATOM 586 C C . VAL A 1 73 ? 1.551 3.054 20.051 1.00 48.97 73 VAL A C 1
ATOM 588 O O . VAL A 1 73 ? 1.843 3.005 18.859 1.00 48.97 73 VAL A O 1
ATOM 591 N N . GLU A 1 74 ? 1.319 1.961 20.776 1.00 53.69 74 GLU A N 1
ATOM 592 C CA . GLU A 1 74 ? 1.335 0.573 20.309 1.00 53.69 74 GLU A CA 1
ATOM 593 C C . GLU A 1 74 ? 0.133 0.202 19.414 1.00 53.69 74 GLU A C 1
ATOM 595 O O . GLU A 1 74 ? 0.235 -0.739 18.630 1.00 53.69 74 GLU A O 1
ATOM 600 N N . ASP A 1 75 ? -0.972 0.957 19.459 1.00 55.12 75 ASP A N 1
ATOM 601 C CA . ASP A 1 75 ? -2.236 0.583 18.804 1.00 55.12 75 ASP A CA 1
ATOM 602 C C . ASP A 1 75 ? -2.368 1.099 17.357 1.00 55.12 75 ASP A C 1
ATOM 604 O O . ASP A 1 75 ? -3.230 0.637 16.607 1.00 55.12 75 ASP A O 1
ATOM 608 N N . ASN A 1 76 ? -1.507 2.025 16.912 1.00 64.81 76 ASN A N 1
ATOM 609 C CA . ASN A 1 76 ? -1.576 2.574 15.551 1.00 64.81 76 ASN A CA 1
ATOM 610 C C . ASN A 1 76 ? -0.772 1.718 14.558 1.00 64.81 76 ASN A C 1
ATOM 612 O O . ASN A 1 76 ? 0.292 2.106 14.061 1.00 64.81 76 ASN A O 1
ATOM 616 N N . ILE A 1 77 ? -1.274 0.506 14.323 1.00 79.44 77 ILE A N 1
ATOM 617 C CA . ILE A 1 77 ? -0.660 -0.493 13.448 1.00 79.44 77 ILE A CA 1
ATOM 618 C C . ILE A 1 77 ? -0.869 -0.083 11.984 1.00 79.44 77 ILE A C 1
ATOM 620 O O . ILE A 1 77 ? -2.000 0.074 11.514 1.00 79.44 77 ILE A O 1
ATOM 624 N N . ILE A 1 78 ? 0.239 0.067 11.252 1.00 88.81 78 ILE A N 1
ATOM 625 C CA . ILE A 1 78 ? 0.230 0.176 9.791 1.00 88.81 78 ILE A CA 1
ATOM 626 C C . ILE A 1 78 ? 0.358 -1.240 9.229 1.00 88.81 78 ILE A C 1
ATOM 628 O O . ILE A 1 78 ? 1.390 -1.885 9.397 1.00 88.81 78 ILE A O 1
ATOM 632 N N . GLU A 1 79 ? -0.685 -1.728 8.564 1.00 92.19 79 GLU A N 1
ATOM 633 C CA . GLU A 1 79 ? -0.630 -2.988 7.825 1.00 92.19 79 GLU A CA 1
ATOM 634 C C . GLU A 1 79 ? -0.060 -2.728 6.419 1.00 92.19 79 GLU A C 1
ATOM 636 O O . GLU A 1 79 ? -0.633 -1.960 5.641 1.00 92.19 79 GLU A O 1
ATOM 641 N N . CYS A 1 80 ? 1.069 -3.364 6.094 1.00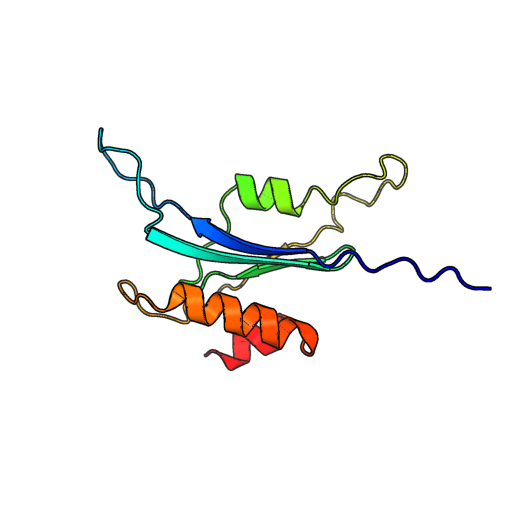 92.56 80 CYS A N 1
ATOM 642 C CA . CYS A 1 80 ? 1.776 -3.195 4.820 1.00 92.56 80 CYS A CA 1
ATOM 643 C C . CYS A 1 80 ? 1.642 -4.432 3.923 1.00 92.56 80 CYS A C 1
ATOM 645 O O . CYS A 1 80 ? 1.598 -5.563 4.411 1.00 92.56 80 CYS A O 1
ATOM 647 N N . SER A 1 81 ? 1.625 -4.239 2.603 1.00 91.50 81 SER A N 1
ATOM 648 C CA . SER A 1 81 ? 1.857 -5.334 1.655 1.00 91.50 81 SER A CA 1
ATOM 649 C C . SER A 1 81 ? 3.337 -5.714 1.640 1.00 91.50 81 SER A C 1
ATOM 651 O O . SER A 1 81 ? 4.179 -4.858 1.389 1.00 91.50 81 SER A O 1
ATOM 653 N N . THR A 1 82 ? 3.649 -6.991 1.852 1.00 87.25 82 THR A N 1
ATOM 654 C CA . THR A 1 82 ? 5.033 -7.501 1.905 1.00 87.25 82 THR A CA 1
ATOM 655 C C . THR A 1 82 ? 5.426 -8.346 0.691 1.00 87.25 82 THR A C 1
ATOM 657 O O . THR A 1 82 ? 6.548 -8.841 0.622 1.00 87.25 82 THR A O 1
ATOM 660 N N . PHE A 1 83 ? 4.509 -8.545 -0.260 1.00 88.56 83 PHE A N 1
ATOM 661 C CA . PHE A 1 83 ? 4.735 -9.358 -1.453 1.00 88.56 83 PHE A CA 1
ATOM 662 C C . PHE A 1 83 ? 4.896 -8.480 -2.686 1.00 88.56 83 PHE A C 1
ATOM 664 O O . PHE A 1 83 ? 4.157 -7.513 -2.877 1.00 88.56 83 PHE A O 1
ATOM 671 N N . GLN A 1 84 ? 5.826 -8.870 -3.551 1.00 93.88 84 GLN A N 1
ATOM 672 C CA . GLN A 1 84 ? 5.948 -8.301 -4.881 1.00 93.88 84 GLN A CA 1
ATOM 673 C C . GLN A 1 84 ? 4.837 -8.869 -5.774 1.00 93.88 84 GLN A C 1
ATOM 675 O O . GLN A 1 84 ? 4.806 -10.064 -6.051 1.00 93.88 84 GLN A O 1
ATOM 680 N N . ILE A 1 85 ? 3.927 -8.002 -6.214 1.00 93.44 85 ILE A N 1
ATOM 681 C CA . ILE A 1 85 ? 2.795 -8.344 -7.091 1.00 93.44 85 ILE A CA 1
ATOM 682 C C . ILE A 1 85 ? 3.121 -8.040 -8.555 1.00 93.44 85 ILE A C 1
ATOM 684 O O . ILE A 1 85 ? 2.615 -8.697 -9.458 1.00 93.44 85 ILE A O 1
ATOM 688 N N . GLN A 1 86 ? 3.976 -7.048 -8.805 1.00 91.62 86 GLN A N 1
ATOM 689 C CA . GLN A 1 86 ? 4.402 -6.690 -10.155 1.00 91.62 86 GLN A CA 1
ATOM 690 C C . GLN A 1 86 ? 5.923 -6.782 -10.312 1.00 91.62 86 GLN A C 1
ATOM 692 O O . GLN A 1 86 ? 6.687 -6.493 -9.388 1.00 91.62 86 GLN A O 1
ATOM 697 N N . GLU A 1 87 ? 6.374 -7.125 -11.514 1.00 89.94 87 GLU A N 1
ATOM 698 C CA . GLU A 1 87 ? 7.793 -7.140 -11.874 1.00 89.94 87 GLU A CA 1
ATOM 699 C C . GLU A 1 87 ? 8.386 -5.726 -11.932 1.00 89.94 87 GLU A C 1
ATOM 701 O O . GLU A 1 87 ? 7.710 -4.771 -12.323 1.00 89.94 87 GLU A O 1
ATOM 706 N N . PHE A 1 88 ? 9.669 -5.586 -11.584 1.00 85.88 88 PHE A N 1
ATOM 707 C CA . PHE A 1 88 ? 10.386 -4.316 -11.724 1.00 85.88 88 PHE A CA 1
ATOM 708 C C . PHE A 1 88 ? 10.386 -3.842 -13.183 1.00 85.88 88 PHE A C 1
ATOM 710 O O . PHE A 1 88 ? 10.598 -4.625 -14.104 1.00 85.88 88 PHE A O 1
ATOM 717 N N . GLY A 1 89 ? 10.147 -2.545 -13.392 1.00 82.06 89 GLY A N 1
ATOM 718 C CA . GLY A 1 89 ? 10.007 -1.955 -14.728 1.00 82.06 89 GLY A CA 1
ATOM 719 C C . GLY A 1 89 ? 8.586 -2.003 -15.299 1.00 82.06 89 GLY A C 1
ATOM 720 O O . GLY A 1 89 ? 8.318 -1.329 -16.288 1.00 82.06 89 GLY A O 1
ATOM 721 N N . ALA A 1 90 ? 7.649 -2.721 -14.669 1.00 87.62 90 ALA A N 1
ATOM 722 C CA . ALA A 1 90 ? 6.237 -2.626 -15.022 1.00 87.62 90 ALA A CA 1
ATOM 723 C C . ALA A 1 90 ? 5.642 -1.265 -14.610 1.00 87.62 90 ALA A C 1
ATOM 725 O O . ALA A 1 90 ? 5.974 -0.705 -13.565 1.00 87.62 90 ALA A O 1
ATOM 726 N N . HIS A 1 91 ? 4.693 -0.761 -15.403 1.00 90.69 91 HIS A N 1
ATOM 727 C CA . HIS A 1 91 ? 4.066 0.556 -1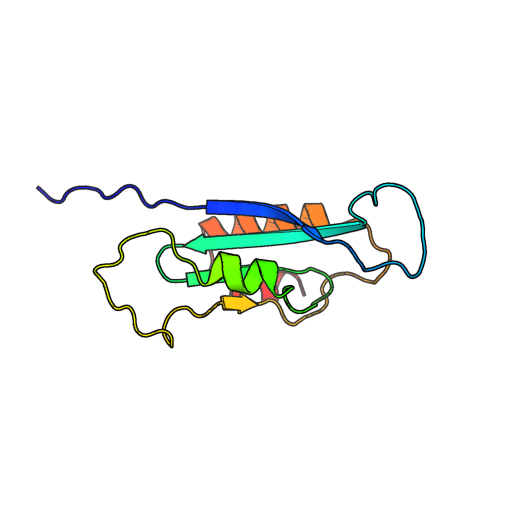5.207 1.00 90.69 91 HIS A CA 1
ATOM 728 C C . HIS A 1 91 ? 2.629 0.472 -14.659 1.00 90.69 91 HIS A C 1
ATOM 730 O O . HIS A 1 91 ? 1.856 1.424 -14.755 1.00 90.69 91 HIS A O 1
ATOM 736 N N . ASN A 1 92 ? 2.255 -0.674 -14.080 1.00 93.31 92 ASN A N 1
ATOM 737 C CA . ASN A 1 92 ? 0.888 -0.946 -13.631 1.00 93.31 92 ASN A CA 1
ATOM 738 C C . ASN A 1 92 ? 0.624 -0.542 -12.169 1.00 93.31 92 ASN A C 1
ATOM 740 O O . ASN A 1 92 ? -0.482 -0.766 -11.675 1.00 93.31 92 ASN A O 1
ATOM 744 N N . CYS A 1 93 ? 1.592 0.048 -11.461 1.00 93.06 93 CYS A N 1
ATOM 745 C CA . CYS A 1 93 ? 1.476 0.372 -10.032 1.00 93.06 93 CYS A CA 1
ATOM 746 C C . CYS A 1 93 ? 0.250 1.235 -9.707 1.00 93.06 93 CYS A C 1
ATOM 748 O O . CYS A 1 93 ? -0.488 0.935 -8.768 1.00 93.06 93 CYS A O 1
ATOM 750 N N . GLY A 1 94 ? -0.038 2.246 -10.533 1.00 92.62 94 GLY A N 1
ATOM 751 C CA . GLY A 1 94 ? -1.222 3.093 -10.369 1.00 92.62 94 GLY A CA 1
ATOM 752 C C . GLY A 1 94 ? -2.543 2.320 -10.489 1.00 92.62 94 GLY A C 1
ATOM 753 O O . GLY A 1 94 ? -3.458 2.532 -9.694 1.00 92.62 94 GLY A O 1
ATOM 754 N N . TYR A 1 95 ? -2.641 1.371 -11.427 1.00 94.88 95 TYR A N 1
ATOM 755 C CA . TYR A 1 95 ? -3.835 0.530 -11.586 1.00 94.88 95 TYR A CA 1
ATOM 756 C C . TYR A 1 95 ? -4.039 -0.400 -10.388 1.00 94.88 95 TYR A C 1
ATOM 758 O O . TYR A 1 95 ? -5.157 -0.505 -9.880 1.00 94.88 95 TYR A O 1
ATOM 766 N N . HIS A 1 96 ? -2.963 -1.019 -9.892 1.00 95.81 96 HIS A N 1
ATOM 767 C CA . HIS A 1 96 ? -3.017 -1.842 -8.683 1.00 95.81 96 HIS A CA 1
ATOM 768 C C . HIS A 1 96 ? -3.458 -1.021 -7.469 1.00 95.81 96 HIS A C 1
ATOM 770 O O . HIS A 1 96 ? -4.323 -1.469 -6.721 1.00 95.81 96 HIS A O 1
ATOM 776 N N . CYS A 1 97 ? -2.952 0.207 -7.317 1.00 96.31 97 CYS A N 1
ATOM 777 C CA . CYS A 1 97 ? -3.384 1.124 -6.262 1.00 96.31 97 CYS A CA 1
ATOM 778 C C . CYS A 1 97 ? -4.900 1.370 -6.297 1.00 96.31 97 CYS A C 1
ATOM 780 O O . CYS A 1 97 ? -5.585 1.205 -5.287 1.00 96.31 97 CYS A O 1
ATOM 782 N N . LEU A 1 98 ? -5.448 1.726 -7.464 1.00 95.56 98 LEU A N 1
ATOM 783 C CA . LEU A 1 98 ? -6.887 1.966 -7.618 1.00 95.56 98 LEU A CA 1
ATOM 784 C C . LEU A 1 98 ? -7.713 0.710 -7.319 1.00 95.56 98 LEU A C 1
ATOM 786 O O . LEU A 1 98 ? -8.732 0.787 -6.628 1.00 95.56 98 LEU A O 1
ATOM 790 N N . LEU A 1 99 ? -7.259 -0.448 -7.802 1.00 96.00 99 LEU A N 1
ATOM 791 C CA . LEU A 1 99 ? -7.914 -1.729 -7.566 1.00 96.00 99 LEU A CA 1
ATOM 792 C C . LEU A 1 99 ? -7.932 -2.090 -6.072 1.00 96.00 99 LEU A C 1
ATOM 794 O O . LEU A 1 99 ? -8.990 -2.433 -5.541 1.00 96.00 99 LEU A O 1
ATOM 798 N N . VAL A 1 100 ? -6.801 -1.959 -5.373 1.00 95.94 100 VAL A N 1
ATOM 799 C CA . VAL A 1 100 ? -6.691 -2.204 -3.925 1.00 95.94 100 VAL A CA 1
ATOM 800 C C . VAL A 1 100 ? -7.623 -1.284 -3.149 1.00 95.94 100 VAL A C 1
ATOM 802 O O . VAL A 1 100 ? -8.411 -1.763 -2.333 1.00 95.94 100 VAL A O 1
ATOM 805 N N . LEU A 1 101 ? -7.597 0.024 -3.427 1.00 95.56 101 LEU A N 1
ATOM 806 C CA . LEU A 1 101 ? -8.464 0.991 -2.751 1.00 95.56 101 LEU A CA 1
ATOM 807 C C . LEU A 1 101 ? -9.947 0.660 -2.935 1.00 95.56 101 LEU A C 1
ATOM 809 O O . LEU A 1 101 ? -10.714 0.759 -1.970 1.00 95.56 101 LEU A O 1
ATOM 813 N N . LYS A 1 102 ? -10.329 0.217 -4.141 1.00 95.00 102 LYS A N 1
ATOM 814 C CA . LYS A 1 102 ? -11.694 -0.206 -4.450 1.00 95.00 102 LYS A CA 1
ATOM 815 C C . LYS A 1 102 ? -12.084 -1.477 -3.699 1.00 95.00 102 LYS A C 1
ATOM 817 O O . LYS A 1 102 ? -13.154 -1.530 -3.098 1.00 95.00 102 LYS A O 1
ATOM 822 N N . MET A 1 103 ? -11.228 -2.496 -3.693 1.00 95.44 103 MET A N 1
ATOM 823 C CA . MET A 1 103 ? -11.502 -3.750 -2.985 1.00 95.44 103 MET A CA 1
ATOM 824 C C . MET A 1 103 ? -11.552 -3.563 -1.461 1.00 95.44 103 MET A C 1
ATOM 826 O O . MET A 1 103 ? -12.375 -4.187 -0.791 1.00 95.44 103 MET A O 1
ATOM 830 N N . LEU A 1 104 ? -10.755 -2.638 -0.920 1.00 93.75 104 LEU A N 1
ATOM 831 C CA . LEU A 1 104 ? -10.770 -2.225 0.488 1.00 93.75 104 LEU A CA 1
ATOM 832 C C . LEU A 1 104 ? -12.061 -1.515 0.929 1.00 93.75 104 LEU A C 1
ATOM 834 O O . LEU A 1 104 ? -12.178 -1.116 2.087 1.00 93.75 104 LEU A O 1
ATOM 838 N N . GLU A 1 105 ? -13.014 -1.250 0.034 1.00 91.62 105 GLU A N 1
ATOM 839 C CA . GLU A 1 105 ? -14.361 -0.814 0.433 1.00 91.62 105 GLU A CA 1
ATOM 840 C C . GLU A 1 105 ? -15.193 -1.965 1.010 1.00 91.62 105 GLU A C 1
ATOM 842 O O . GLU A 1 105 ? -16.114 -1.717 1.784 1.00 91.62 105 GLU A O 1
ATOM 847 N N . ILE A 1 106 ? -14.874 -3.210 0.639 1.00 93.62 106 ILE A N 1
ATOM 848 C CA . ILE A 1 106 ? -15.711 -4.387 0.915 1.00 93.62 106 ILE A CA 1
ATOM 849 C C . ILE A 1 106 ? -14.950 -5.579 1.513 1.00 93.62 106 ILE A C 1
ATOM 851 O O . ILE A 1 106 ? -15.585 -6.533 1.959 1.00 93.62 106 ILE A O 1
ATOM 855 N N . ARG A 1 107 ? -13.612 -5.572 1.500 1.00 94.19 107 ARG A N 1
ATOM 856 C CA . ARG A 1 107 ? -12.768 -6.691 1.948 1.00 94.19 107 ARG A CA 1
ATOM 857 C C . ARG A 1 107 ? -11.646 -6.224 2.871 1.00 94.19 107 ARG A C 1
ATOM 859 O O . ARG A 1 107 ? -11.174 -5.094 2.767 1.00 94.19 107 ARG A O 1
ATOM 866 N N . ASP A 1 108 ? -11.198 -7.140 3.725 1.00 92.94 108 ASP A N 1
ATOM 867 C CA . ASP A 1 108 ? -10.040 -6.948 4.602 1.00 92.94 108 ASP A CA 1
ATOM 868 C C . ASP A 1 108 ? -8.741 -6.844 3.791 1.00 92.94 108 ASP A C 1
ATOM 870 O O . ASP A 1 108 ? -8.568 -7.564 2.805 1.00 92.94 108 ASP A O 1
ATOM 874 N N . PHE A 1 109 ? -7.802 -6.007 4.239 1.00 93.44 109 PHE A N 1
ATOM 875 C CA . PHE A 1 109 ? -6.564 -5.711 3.512 1.00 93.44 109 PHE A CA 1
ATOM 876 C C . PHE A 1 109 ? -5.761 -6.954 3.123 1.00 93.44 109 PHE A C 1
ATOM 878 O O . PHE A 1 109 ? -5.440 -7.124 1.949 1.00 93.44 109 PHE A O 1
ATOM 885 N N . GLN A 1 110 ? -5.525 -7.878 4.058 1.00 93.19 110 GLN A N 1
ATOM 886 C CA . GLN A 1 110 ? -4.795 -9.117 3.768 1.00 93.19 110 GLN A CA 1
ATOM 887 C C . GLN A 1 110 ? -5.462 -9.951 2.663 1.00 93.19 110 GLN A C 1
ATOM 889 O O . GLN A 1 110 ? -4.782 -10.457 1.777 1.00 93.19 110 GLN A O 1
ATOM 894 N N . LYS A 1 111 ? -6.800 -10.052 2.662 1.00 95.25 111 LYS A N 1
ATOM 895 C CA . LYS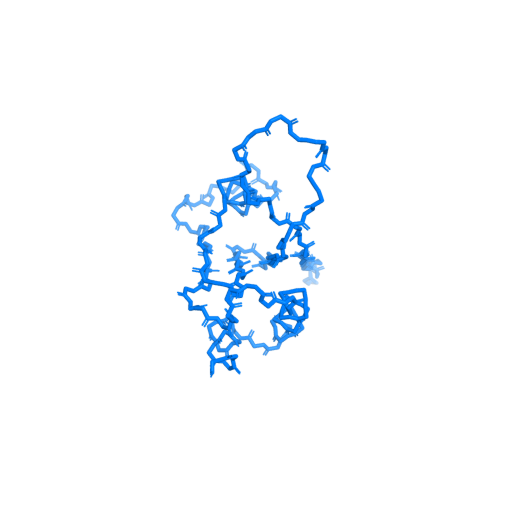 A 1 111 ? -7.546 -10.776 1.616 1.00 95.25 111 LYS A CA 1
ATOM 896 C C . LYS A 1 111 ? -7.451 -10.075 0.264 1.00 95.25 111 LYS A C 1
ATOM 898 O O . LYS A 1 111 ? -7.431 -10.747 -0.761 1.00 95.25 111 LYS A O 1
ATOM 903 N N . VAL A 1 112 ? -7.425 -8.741 0.264 1.00 95.62 112 VAL A N 1
ATOM 904 C CA . VAL A 1 112 ? -7.220 -7.942 -0.949 1.00 95.62 112 VAL A CA 1
ATOM 905 C C . VAL A 1 112 ? -5.834 -8.214 -1.524 1.00 95.62 112 VAL A C 1
ATOM 907 O O . VAL A 1 112 ? -5.747 -8.604 -2.683 1.00 95.62 112 VAL A O 1
ATOM 910 N N . VAL A 1 113 ? -4.776 -8.093 -0.718 1.00 94.38 113 VAL A N 1
ATOM 911 C CA . VAL A 1 113 ? -3.388 -8.328 -1.156 1.00 94.38 113 VAL A CA 1
ATOM 912 C C . VAL A 1 113 ? -3.201 -9.758 -1.668 1.00 94.38 113 VAL A C 1
ATOM 914 O O . VAL A 1 113 ? -2.682 -9.941 -2.762 1.00 94.38 113 VAL A O 1
ATOM 917 N N . LEU A 1 114 ? -3.692 -10.767 -0.941 1.00 94.12 114 LEU A N 1
ATOM 918 C CA . LEU A 1 114 ? -3.587 -12.172 -1.355 1.00 94.12 114 LEU A CA 1
ATOM 919 C C . LEU A 1 114 ? -4.344 -12.489 -2.650 1.00 94.12 114 LEU A C 1
ATOM 921 O O . LEU A 1 114 ? -3.984 -13.434 -3.334 1.00 94.12 114 LEU A O 1
ATOM 925 N N . SER A 1 115 ? -5.384 -11.725 -2.998 1.00 94.31 115 SER A N 1
ATOM 926 C CA . SER A 1 115 ? -6.117 -11.921 -4.259 1.00 94.31 115 SER A CA 1
ATOM 927 C C . SER A 1 115 ? -5.408 -11.358 -5.495 1.00 94.31 115 SER A C 1
ATOM 929 O O . SER A 1 115 ? -5.922 -11.511 -6.600 1.00 94.31 115 SER A O 1
ATOM 931 N N . LEU A 1 116 ? -4.276 -10.674 -5.302 1.00 92.44 116 LEU A N 1
ATOM 932 C CA . LEU A 1 116 ? -3.455 -10.092 -6.365 1.00 92.44 116 LEU A CA 1
ATOM 933 C C . LEU A 1 116 ? -2.212 -10.933 -6.699 1.00 92.44 116 LEU A C 1
ATOM 935 O O . LEU A 1 116 ? -1.494 -10.569 -7.626 1.00 92.44 116 LEU A O 1
ATOM 939 N N . ILE A 1 117 ? -1.956 -12.000 -5.936 1.00 86.31 117 ILE A N 1
ATOM 940 C CA . ILE A 1 117 ? -0.882 -12.982 -6.154 1.00 86.31 117 ILE A CA 1
ATOM 941 C C . ILE A 1 117 ? -1.448 -14.136 -6.982 1.00 86.31 117 ILE A C 1
ATOM 943 O O . ILE A 1 117 ? -0.760 -14.572 -7.928 1.00 86.31 117 ILE A O 1
#

Foldseek 3Di:
DDPPDPFPKDKDKDADDDDDDDDDPDDDRDAIWIWIDGPLEIETEFLQQDDDDPVVVVVQLCPDDDPPDPPPSVRNDYHYRRDNLDDPPDPCRVVLSVQQVVVVVPDDNVVSSVVSD

pLDDT: mean 77.1, std 19.13, range [35.69, 96.31]

Organism: Heterorhabditis bacteriophora (NCBI:txid37862)